Protein AF-A0A660QGL6-F1 (afdb_monomer_lite)

Sequence (47 aa):
MKQKVYIETSVVSYYTARISRDVVVAGHQQVTQEFWQCLDSRFEPFV

Radius of gyration: 11.87 Å; chains: 1; bounding box: 27×16×32 Å

Foldseek 3Di:
DAAEDEDDPVLVCLCPDDQDPPPVSNVSSVVSVVVVVVDDPSYDYDD

pLDDT: mean 96.0, std 2.51, range [84.75, 98.44]

Secondary structure (DSSP, 8-state):
-PEEEE--HHHHHHHHSPPPSSHHHHHHHHHHHHHHHT--TTEEEE-

Structure (mmCIF, N/CA/C/O backbone):
data_AF-A0A660QGL6-F1
#
_entry.id   AF-A0A660QGL6-F1
#
loop_
_atom_site.group_PDB
_atom_site.id
_atom_site.type_symbol
_atom_site.label_atom_id
_atom_site.label_alt_id
_atom_site.label_comp_id
_atom_site.label_asym_id
_atom_site.label_entity_id
_atom_site.label_seq_id
_atom_site.pdbx_PDB_ins_code
_atom_site.Cartn_x
_atom_site.Cartn_y
_atom_site.Cartn_z
_atom_site.occupancy
_atom_site.B_iso_or_equiv
_atom_site.auth_seq_id
_atom_site.auth_comp_id
_atom_site.auth_asym_id
_atom_site.auth_atom_id
_atom_site.pdbx_PDB_model_num
ATOM 1 N N . MET A 1 1 ? -16.200 1.163 19.237 1.00 84.75 1 MET A N 1
ATOM 2 C CA . MET A 1 1 ? -15.078 2.090 18.965 1.00 84.75 1 MET A CA 1
ATOM 3 C C . MET A 1 1 ? -14.155 1.416 17.965 1.00 84.75 1 MET A C 1
ATOM 5 O O . MET A 1 1 ? -13.919 0.225 18.134 1.00 84.75 1 MET A O 1
ATOM 9 N N . LYS A 1 2 ? -13.702 2.121 16.922 1.00 91.62 2 LYS A N 1
ATOM 10 C CA . LYS A 1 2 ? -12.727 1.570 15.968 1.00 91.62 2 LYS A CA 1
ATOM 11 C C . LYS A 1 2 ? -11.320 1.637 16.561 1.00 91.62 2 LYS A C 1
ATOM 13 O O . LYS A 1 2 ? -11.018 2.548 17.331 1.00 91.62 2 LYS A O 1
ATOM 18 N N . GLN A 1 3 ? -10.483 0.655 16.249 1.00 96.38 3 GLN A N 1
ATOM 19 C CA . GLN A 1 3 ? -9.087 0.636 16.686 1.00 96.38 3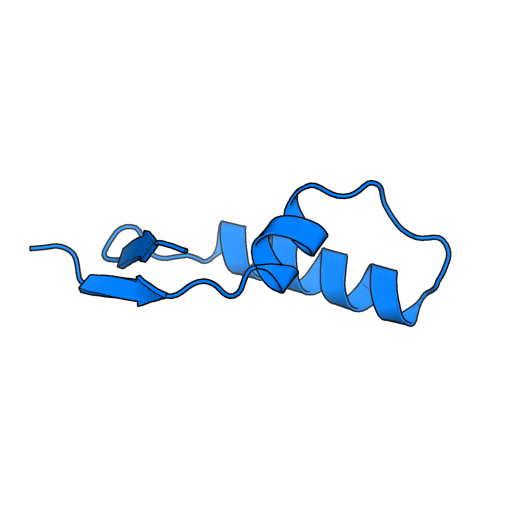 GLN A CA 1
ATOM 20 C C . GLN A 1 3 ? -8.268 1.512 15.740 1.00 96.38 3 GLN A C 1
ATOM 22 O O . GLN A 1 3 ? -8.336 1.329 14.530 1.00 96.38 3 GLN A O 1
ATOM 27 N N . LYS A 1 4 ? -7.497 2.464 16.264 1.00 96.38 4 LYS A N 1
ATOM 28 C CA . LYS A 1 4 ? -6.644 3.293 15.409 1.00 96.38 4 LYS A CA 1
ATOM 29 C C . LYS A 1 4 ? -5.436 2.491 14.933 1.00 96.38 4 LYS A C 1
ATOM 31 O O . LYS A 1 4 ? -4.809 1.806 15.740 1.00 96.38 4 LYS A O 1
ATOM 36 N N . VAL A 1 5 ? -5.108 2.595 13.649 1.00 95.12 5 VAL A N 1
ATOM 37 C CA . VAL A 1 5 ? -3.902 1.999 13.061 1.00 95.12 5 VAL A CA 1
ATOM 38 C C . VAL A 1 5 ? -3.079 3.091 12.395 1.00 95.12 5 VAL A C 1
ATOM 40 O O . VAL A 1 5 ? -3.594 3.850 11.579 1.00 95.12 5 VAL A O 1
ATOM 43 N N . TYR A 1 6 ? -1.813 3.194 12.784 1.00 96.44 6 TYR A N 1
ATOM 44 C CA . TYR A 1 6 ? -0.883 4.121 12.154 1.00 96.44 6 TYR A CA 1
ATOM 45 C C . TYR A 1 6 ? -0.415 3.540 10.821 1.00 96.44 6 TYR A C 1
ATOM 47 O O . TYR A 1 6 ? -0.052 2.364 10.745 1.00 96.44 6 TYR A O 1
ATOM 55 N N . ILE A 1 7 ? -0.430 4.367 9.785 1.00 96.50 7 ILE A N 1
ATOM 56 C CA . ILE A 1 7 ? 0.022 4.039 8.445 1.00 96.50 7 ILE A CA 1
ATOM 57 C C . ILE A 1 7 ? 1.230 4.914 8.141 1.00 96.50 7 ILE A C 1
ATOM 59 O O . ILE A 1 7 ? 1.116 6.131 8.023 1.00 96.50 7 ILE A O 1
ATOM 63 N N . GLU A 1 8 ? 2.385 4.277 7.974 1.00 97.62 8 GLU A N 1
ATOM 64 C CA . GLU A 1 8 ? 3.594 4.977 7.553 1.00 97.62 8 GLU A CA 1
ATOM 65 C C . GLU A 1 8 ? 3.387 5.673 6.200 1.00 97.62 8 GLU A C 1
ATOM 67 O O . GLU A 1 8 ? 2.754 5.142 5.281 1.00 97.62 8 GLU A O 1
ATOM 72 N N . THR A 1 9 ? 3.982 6.856 6.040 1.00 97.44 9 THR A N 1
ATOM 73 C CA . THR A 1 9 ? 3.859 7.676 4.817 1.00 97.44 9 THR A CA 1
ATOM 74 C C . THR A 1 9 ? 4.312 6.950 3.542 1.00 97.44 9 THR A C 1
ATOM 76 O O . THR A 1 9 ? 3.791 7.208 2.450 1.00 97.44 9 THR A O 1
ATOM 79 N N . SER A 1 10 ? 5.239 5.996 3.661 1.00 96.50 10 SER A N 1
ATOM 80 C CA . SER A 1 10 ? 5.687 5.139 2.558 1.00 96.50 10 SER A CA 1
ATOM 81 C C . SER A 1 10 ? 4.573 4.238 2.021 1.00 96.50 10 SER A C 1
ATOM 83 O O . SER A 1 10 ? 4.476 4.063 0.809 1.00 96.50 10 SER A O 1
ATOM 85 N N . VAL A 1 11 ? 3.681 3.737 2.881 1.00 96.44 11 VAL A N 1
ATOM 86 C CA . VAL A 1 11 ? 2.535 2.902 2.484 1.00 96.44 11 VAL A CA 1
ATOM 87 C C . VAL A 1 11 ? 1.559 3.723 1.643 1.00 96.44 11 VAL A C 1
ATOM 89 O O . VAL A 1 11 ? 1.143 3.294 0.570 1.00 96.44 11 VAL A O 1
ATOM 92 N N . VAL A 1 12 ? 1.251 4.953 2.064 1.00 96.50 12 VAL A N 1
A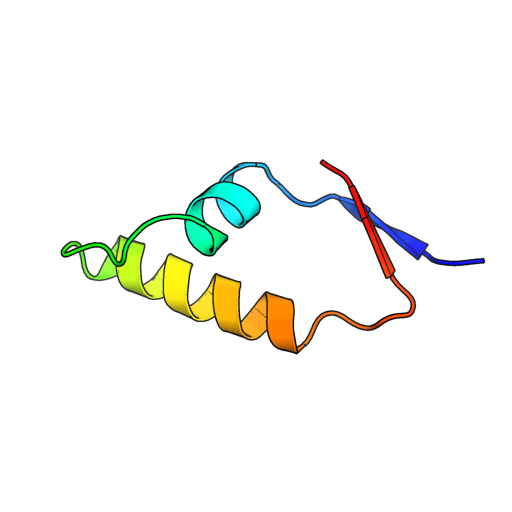TOM 93 C CA . VAL A 1 12 ? 0.404 5.866 1.274 1.00 96.50 12 VAL A CA 1
ATOM 94 C C . VAL A 1 12 ? 1.055 6.192 -0.076 1.00 96.50 12 VAL A C 1
ATOM 96 O O . VAL A 1 12 ? 0.383 6.212 -1.113 1.00 96.50 12 VAL A O 1
ATOM 99 N N . SER A 1 13 ? 2.374 6.392 -0.080 1.00 97.56 13 SER A N 1
ATOM 100 C CA . SER A 1 13 ? 3.141 6.664 -1.299 1.00 97.56 13 SER A CA 1
ATOM 101 C C . SER A 1 13 ? 3.107 5.480 -2.267 1.00 97.56 13 SER A C 1
ATOM 103 O O . SER A 1 13 ? 2.810 5.666 -3.444 1.00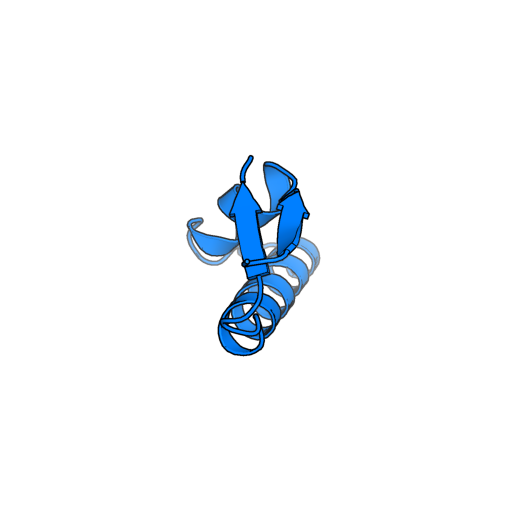 97.56 13 SER A O 1
ATOM 105 N N . TYR A 1 14 ? 3.337 4.252 -1.792 1.00 97.94 14 TYR A N 1
ATOM 106 C CA . TYR A 1 14 ? 3.265 3.053 -2.629 1.00 97.94 14 TYR A CA 1
ATOM 107 C C . TYR A 1 14 ? 1.856 2.784 -3.160 1.00 97.94 14 TYR A C 1
ATOM 109 O O . TYR A 1 14 ? 1.723 2.359 -4.305 1.00 97.94 14 TYR A O 1
ATOM 117 N N . TYR A 1 15 ? 0.817 3.072 -2.372 1.00 97.06 15 TYR A N 1
ATOM 118 C CA . TYR A 1 15 ? -0.571 2.854 -2.779 1.00 97.06 15 TYR A CA 1
ATOM 119 C C . TYR A 1 15 ? -1.025 3.789 -3.909 1.00 97.06 15 TYR A C 1
ATOM 121 O O . TYR A 1 15 ? -1.788 3.387 -4.783 1.00 97.06 15 TYR A O 1
ATOM 129 N N . THR A 1 16 ? -0.561 5.041 -3.895 1.00 96.62 16 THR A N 1
ATOM 130 C CA . THR A 1 16 ? -1.011 6.085 -4.835 1.00 96.62 16 THR A CA 1
ATOM 131 C C . THR A 1 16 ? -0.062 6.309 -6.013 1.00 96.62 16 THR A C 1
ATOM 133 O O . THR A 1 16 ? -0.443 6.926 -7.011 1.00 96.62 16 THR A O 1
ATOM 136 N N . AL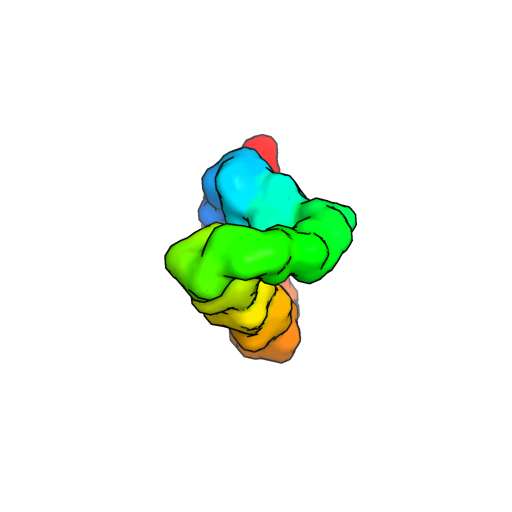A A 1 17 ? 1.176 5.818 -5.926 1.00 97.19 17 ALA A N 1
ATOM 137 C CA . ALA A 1 17 ? 2.167 5.964 -6.979 1.00 97.19 17 ALA A CA 1
ATOM 138 C C . ALA A 1 17 ? 1.812 5.160 -8.240 1.00 97.19 17 ALA A C 1
ATOM 140 O O . ALA A 1 17 ? 1.189 4.100 -8.201 1.00 97.19 17 ALA A O 1
ATOM 141 N N . ARG A 1 18 ? 2.294 5.644 -9.391 1.00 97.56 18 ARG A N 1
ATOM 142 C CA . ARG A 1 18 ? 2.287 4.861 -10.635 1.00 97.56 18 ARG A CA 1
ATOM 143 C C . ARG A 1 18 ? 3.172 3.626 -10.473 1.00 97.56 18 ARG A C 1
ATOM 145 O O . ARG A 1 18 ? 4.189 3.693 -9.782 1.00 97.56 18 ARG A O 1
ATOM 152 N N . ILE A 1 19 ? 2.818 2.540 -11.161 1.00 96.56 19 ILE A N 1
ATOM 153 C CA . ILE A 1 19 ? 3.606 1.301 -11.162 1.00 96.56 19 ILE A CA 1
ATOM 154 C C . ILE A 1 19 ? 5.056 1.613 -11.547 1.00 96.56 19 ILE A C 1
ATOM 156 O O . ILE A 1 19 ? 5.324 2.224 -12.588 1.00 96.56 19 ILE A O 1
ATOM 160 N N . SER A 1 20 ? 5.980 1.205 -10.683 1.00 98.00 20 SER A N 1
ATOM 161 C CA . SER A 1 20 ? 7.410 1.368 -10.899 1.00 98.00 20 SER A CA 1
ATOM 162 C C . SER A 1 20 ? 7.935 0.361 -11.919 1.00 98.00 20 SER A C 1
ATOM 164 O O . SER A 1 20 ? 7.439 -0.757 -12.034 1.00 98.00 20 SER A O 1
ATOM 166 N N . ARG A 1 21 ? 8.980 0.753 -12.653 1.00 97.81 21 ARG A N 1
ATOM 167 C CA . ARG A 1 21 ? 9.767 -0.169 -13.491 1.00 97.81 21 ARG A CA 1
ATOM 168 C C . ARG A 1 21 ? 10.839 -0.908 -12.692 1.00 97.81 21 ARG A C 1
ATOM 170 O O . ARG A 1 21 ? 11.376 -1.901 -13.170 1.00 97.81 21 ARG A O 1
ATOM 177 N N . ASP A 1 22 ? 11.158 -0.409 -11.501 1.00 98.38 22 ASP A N 1
ATOM 178 C CA . ASP A 1 22 ? 12.004 -1.107 -10.543 1.00 98.38 22 ASP A CA 1
ATOM 179 C C . ASP A 1 22 ? 11.189 -2.234 -9.899 1.00 98.38 22 ASP A C 1
ATOM 181 O O . ASP A 1 22 ? 10.155 -1.981 -9.280 1.00 98.38 22 ASP A O 1
ATOM 185 N N . VAL A 1 23 ? 11.657 -3.473 -10.061 1.00 98.00 23 VAL A N 1
ATOM 186 C CA . VAL A 1 23 ? 10.957 -4.684 -9.608 1.00 98.00 23 VAL A CA 1
ATOM 187 C C . VAL A 1 23 ? 10.801 -4.726 -8.087 1.00 98.00 23 VAL A C 1
ATOM 189 O O . VAL A 1 23 ? 9.770 -5.185 -7.598 1.00 98.00 23 VAL A O 1
ATOM 192 N N . VAL A 1 24 ? 11.777 -4.220 -7.329 1.00 98.06 24 VAL A N 1
ATOM 193 C CA . VAL A 1 24 ? 11.708 -4.192 -5.861 1.00 98.06 24 VAL A CA 1
ATOM 194 C C . VAL A 1 24 ? 10.616 -3.223 -5.422 1.00 98.06 24 VAL A C 1
ATOM 196 O O . VAL A 1 24 ? 9.751 -3.567 -4.617 1.00 98.06 24 VAL A O 1
ATOM 199 N N . VAL A 1 25 ? 10.593 -2.029 -6.018 1.00 98.19 25 VAL A N 1
ATOM 200 C CA . VAL A 1 25 ? 9.556 -1.029 -5.733 1.00 98.19 25 VAL A CA 1
ATOM 201 C C . VAL A 1 25 ? 8.177 -1.520 -6.175 1.00 98.19 25 VAL A C 1
ATOM 203 O O . VAL A 1 25 ? 7.213 -1.367 -5.429 1.00 98.19 25 VAL A O 1
ATOM 206 N N . ALA A 1 26 ? 8.073 -2.146 -7.349 1.00 98.38 26 ALA A N 1
ATOM 207 C CA . ALA A 1 26 ? 6.822 -2.719 -7.839 1.00 98.38 26 ALA A CA 1
ATOM 208 C C . ALA A 1 26 ? 6.280 -3.805 -6.893 1.00 98.38 26 ALA A C 1
ATOM 210 O O . ALA A 1 26 ? 5.077 -3.849 -6.640 1.00 98.38 26 ALA A O 1
ATOM 211 N N . GLY A 1 27 ? 7.157 -4.625 -6.304 1.00 98.19 27 GLY A N 1
ATOM 212 C CA . GLY A 1 27 ? 6.785 -5.591 -5.268 1.00 98.19 27 GLY A CA 1
ATOM 213 C C . GLY A 1 27 ? 6.187 -4.922 -4.027 1.00 98.19 27 GLY A C 1
ATOM 214 O O . GLY A 1 27 ? 5.127 -5.331 -3.557 1.00 98.19 27 GLY A O 1
ATOM 215 N N . HIS A 1 28 ? 6.802 -3.844 -3.530 1.00 97.94 28 HIS A N 1
ATOM 216 C CA . HIS A 1 28 ? 6.238 -3.076 -2.414 1.00 97.94 28 HIS A CA 1
ATOM 217 C C . HIS A 1 28 ? 4.882 -2.445 -2.754 1.00 97.94 28 HIS A C 1
ATOM 219 O O . HIS A 1 28 ? 3.979 -2.459 -1.916 1.00 97.94 28 HIS A O 1
ATOM 225 N N . GLN A 1 29 ? 4.711 -1.931 -3.976 1.00 98.44 29 GLN A N 1
ATOM 226 C CA . GLN A 1 29 ? 3.431 -1.397 -4.453 1.00 98.44 29 GLN A CA 1
ATOM 227 C C . GLN A 1 29 ? 2.347 -2.479 -4.492 1.00 98.44 29 GLN A C 1
ATOM 229 O O . GLN A 1 29 ? 1.252 -2.251 -3.983 1.00 98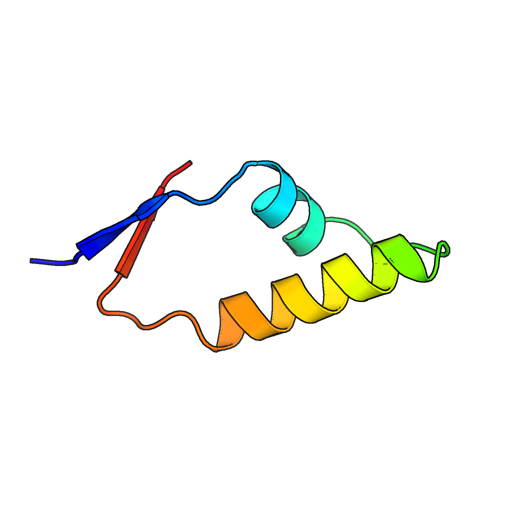.44 29 GLN A O 1
ATOM 234 N N . GLN A 1 30 ? 2.666 -3.664 -5.019 1.00 98.06 30 GLN A N 1
ATOM 235 C CA . GLN A 1 30 ? 1.741 -4.797 -5.083 1.00 98.06 30 GLN A CA 1
ATOM 236 C C . GLN A 1 30 ? 1.293 -5.240 -3.683 1.00 98.06 30 GLN A C 1
ATOM 238 O O . GLN A 1 30 ? 0.096 -5.278 -3.404 1.00 98.06 30 GLN A O 1
ATOM 243 N N . VAL A 1 31 ? 2.243 -5.481 -2.773 1.00 97.38 31 VAL A N 1
ATOM 244 C CA . VAL A 1 31 ? 1.944 -5.868 -1.382 1.00 97.38 31 VAL A CA 1
ATOM 245 C C . VAL A 1 31 ? 1.123 -4.789 -0.670 1.00 97.38 31 VAL A C 1
ATOM 247 O O . VAL A 1 31 ? 0.207 -5.100 0.087 1.00 97.38 31 VAL A O 1
ATOM 250 N N . THR A 1 32 ? 1.406 -3.512 -0.934 1.00 97.25 32 THR A N 1
ATOM 251 C CA . THR A 1 32 ? 0.639 -2.391 -0.372 1.00 97.25 32 THR A CA 1
ATOM 252 C C . THR A 1 32 ? -0.813 -2.379 -0.861 1.00 97.25 32 THR A C 1
ATOM 254 O O . THR A 1 32 ? -1.721 -2.116 -0.072 1.00 97.25 32 THR A O 1
ATOM 257 N N . GLN A 1 33 ? -1.056 -2.666 -2.144 1.00 96.75 33 GLN A N 1
ATOM 258 C CA . GLN A 1 33 ? -2.417 -2.763 -2.680 1.00 96.75 33 GLN A CA 1
ATOM 259 C C . GLN A 1 33 ? -3.190 -3.932 -2.062 1.00 96.75 33 GLN A C 1
ATOM 261 O O . GLN A 1 33 ? -4.339 -3.755 -1.659 1.00 96.75 33 GLN A O 1
ATOM 266 N N . GLU A 1 34 ? -2.554 -5.098 -1.939 1.00 96.56 34 GLU A N 1
ATOM 267 C CA . GLU A 1 34 ? -3.143 -6.283 -1.302 1.00 96.56 34 GLU A CA 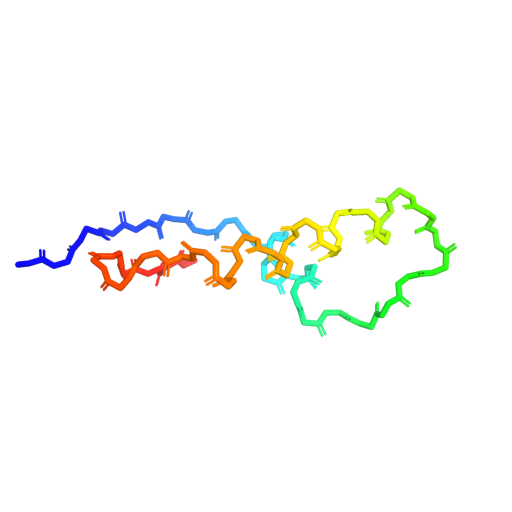1
ATOM 268 C C . GLU A 1 34 ? -3.469 -6.028 0.174 1.00 96.56 34 GLU A C 1
ATOM 270 O O . GLU A 1 34 ? -4.572 -6.329 0.630 1.00 96.56 34 GLU A O 1
ATOM 275 N N . PHE A 1 35 ? -2.549 -5.398 0.911 1.00 94.00 35 PHE A N 1
ATOM 276 C CA . PHE A 1 35 ? -2.783 -4.986 2.293 1.00 94.00 35 PHE A CA 1
ATOM 277 C C . PHE A 1 35 ? -4.040 -4.119 2.422 1.00 94.00 35 PHE A C 1
ATOM 279 O O . PHE A 1 35 ? -4.874 -4.381 3.288 1.00 94.00 35 PHE A O 1
ATOM 286 N N . TRP A 1 36 ? -4.205 -3.117 1.553 1.00 93.00 36 TRP A N 1
ATOM 287 C CA . TRP A 1 36 ? -5.358 -2.218 1.610 1.00 93.00 36 TRP A CA 1
ATOM 288 C C . TRP A 1 36 ? -6.686 -2.930 1.335 1.00 93.00 36 TRP A C 1
ATOM 290 O O . TRP A 1 36 ? -7.688 -2.616 1.973 1.00 93.00 36 TRP A O 1
ATOM 300 N N . GLN A 1 37 ? -6.706 -3.920 0.440 1.00 92.62 37 GLN A N 1
ATOM 301 C CA . GLN A 1 37 ? -7.900 -4.741 0.196 1.00 92.62 37 GLN A CA 1
ATOM 302 C C . GLN A 1 37 ? -8.281 -5.592 1.416 1.00 92.62 37 GLN A C 1
ATOM 304 O O . GLN A 1 37 ? -9.460 -5.864 1.639 1.00 92.62 37 GLN A O 1
ATOM 309 N N . CYS A 1 38 ? -7.289 -5.980 2.217 1.00 92.38 38 CYS A N 1
ATOM 310 C CA . CYS A 1 38 ? -7.463 -6.780 3.423 1.00 92.38 38 CYS A CA 1
ATOM 311 C C . CYS A 1 38 ? -7.637 -5.947 4.702 1.00 92.38 38 CYS A C 1
ATOM 313 O O . CYS A 1 38 ? -7.802 -6.535 5.776 1.00 92.38 38 CYS A O 1
ATOM 315 N N . LEU A 1 39 ? -7.585 -4.608 4.638 1.00 92.38 39 LEU A N 1
ATOM 316 C CA . LEU A 1 39 ? -7.693 -3.789 5.842 1.00 92.38 39 LEU A CA 1
ATOM 317 C C . LEU A 1 39 ? -9.106 -3.887 6.426 1.00 92.38 39 LEU A C 1
ATOM 319 O O . LEU A 1 39 ? -10.085 -3.407 5.856 1.00 92.38 39 LEU A O 1
ATOM 323 N N . ASP A 1 40 ? -9.192 -4.497 7.605 1.00 93.31 40 ASP A N 1
ATOM 324 C CA . ASP A 1 40 ? -10.455 -4.710 8.301 1.00 93.31 40 ASP A CA 1
ATOM 325 C C . ASP A 1 40 ? -11.107 -3.370 8.691 1.00 93.31 40 ASP A C 1
ATOM 327 O O . ASP A 1 40 ? -10.495 -2.497 9.310 1.00 93.31 40 ASP A O 1
ATOM 331 N N . SER A 1 41 ? -12.400 -3.246 8.382 1.00 92.56 41 SER A N 1
ATOM 332 C CA . SER A 1 41 ? -13.276 -2.118 8.724 1.00 92.56 41 SER A CA 1
ATOM 333 C C . SER A 1 41 ? -13.310 -1.728 10.212 1.00 92.56 41 SER A C 1
ATOM 335 O O . SER A 1 41 ? -13.737 -0.613 10.552 1.00 92.56 41 SER A O 1
ATOM 337 N N . ARG A 1 42 ? -12.870 -2.626 11.107 1.00 95.62 42 ARG A N 1
ATOM 338 C CA . ARG A 1 42 ? -12.693 -2.358 12.542 1.00 95.62 42 ARG A CA 1
ATOM 339 C C . ARG A 1 42 ? -11.578 -1.356 12.832 1.00 95.62 42 ARG A C 1
ATOM 341 O O . ARG A 1 42 ? -11.564 -0.786 13.928 1.00 95.62 42 ARG A O 1
ATOM 348 N N . PHE A 1 43 ? -10.655 -1.165 11.891 1.00 95.81 43 PHE A N 1
ATOM 349 C CA . PHE A 1 43 ? -9.564 -0.216 12.014 1.00 95.81 43 PHE A CA 1
ATOM 350 C C . PHE A 1 43 ? -9.936 1.155 11.441 1.00 95.81 43 PHE A C 1
ATOM 352 O O . PHE A 1 43 ? -10.689 1.282 10.476 1.00 95.81 43 PHE A O 1
ATOM 359 N N . GLU A 1 44 ? -9.402 2.195 12.069 1.00 96.06 44 GLU A N 1
ATOM 360 C CA . GLU A 1 44 ? -9.439 3.573 11.595 1.00 96.06 44 GLU A CA 1
ATOM 361 C C . GLU A 1 44 ? -7.997 4.009 11.288 1.00 96.06 44 GLU A C 1
ATOM 363 O O . GLU A 1 44 ? -7.216 4.232 12.221 1.00 96.06 44 GLU A O 1
ATOM 368 N N . PRO A 1 45 ? -7.606 4.048 10.005 1.00 94.94 45 PRO A N 1
ATOM 369 C CA . PRO A 1 45 ? -6.250 4.395 9.615 1.00 94.94 45 PRO A CA 1
ATOM 370 C C . PRO A 1 45 ? -5.975 5.888 9.795 1.00 94.94 45 PRO A C 1
ATOM 372 O O . PRO A 1 45 ? -6.819 6.729 9.486 1.00 94.94 45 PRO A O 1
ATOM 375 N N . PHE A 1 46 ? -4.775 6.206 10.274 1.00 96.12 46 PHE A N 1
ATOM 376 C CA . PHE A 1 46 ? -4.247 7.566 10.373 1.00 96.12 46 PHE A CA 1
ATOM 377 C C . PHE A 1 46 ? -2.776 7.601 9.948 1.00 96.12 46 PHE A C 1
ATOM 379 O O . PHE A 1 46 ? -2.097 6.577 9.993 1.00 96.12 46 PHE A O 1
ATOM 386 N N . VAL A 1 47 ? -2.310 8.779 9.535 1.00 93.69 47 VAL A N 1
ATOM 387 C CA . VAL A 1 47 ? -0.919 9.085 9.158 1.00 93.69 47 VAL A CA 1
ATOM 388 C C . VAL A 1 47 ? -0.371 10.106 10.143 1.00 93.69 47 VAL A C 1
ATOM 390 O O . VAL A 1 47 ? -1.187 10.911 10.646 1.00 93.69 47 VAL A O 1
#